Protein AF-A0A7S2AAQ1-F1 (afdb_monomer)

Sequence (110 aa):
DGYSIRCPIGEARITGPGEYGRLRVPYVIHAVGPDYYNHRKDPGEGDDLLRSAYVQTLAKARDAKLEAVAFCLLSSGVFRGRMSLRHVLRIGMEAVATFGGYGALREVHM

pLDDT: mean 95.28, std 8.69, range [46.72, 98.88]

Structure (mmCIF, N/CA/C/O backbone):
data_AF-A0A7S2AAQ1-F1
#
_entry.id   AF-A0A7S2AAQ1-F1
#
loop_
_atom_site.group_PDB
_atom_site.id
_atom_site.type_symbol
_atom_site.label_atom_id
_atom_site.label_alt_id
_atom_site.label_comp_id
_atom_site.label_asym_id
_atom_site.label_entity_id
_atom_site.label_seq_id
_atom_site.pdbx_PDB_ins_code
_atom_site.Cartn_x
_atom_site.Cartn_y
_atom_site.Cartn_z
_atom_site.occupancy
_atom_site.B_iso_or_equiv
_atom_site.auth_seq_id
_atom_site.auth_comp_id
_atom_site.auth_asym_id
_atom_site.auth_atom_id
_atom_site.pdbx_PDB_model_num
ATOM 1 N N . ASP A 1 1 ? -24.323 10.564 -2.253 1.00 46.72 1 ASP A N 1
ATOM 2 C CA . ASP A 1 1 ? -24.147 10.094 -3.648 1.00 46.72 1 ASP A CA 1
ATOM 3 C C . ASP A 1 1 ? -22.661 9.857 -3.941 1.00 46.72 1 ASP A C 1
ATOM 5 O O . ASP A 1 1 ? -22.019 10.583 -4.683 1.00 46.72 1 ASP A O 1
ATOM 9 N N . GLY A 1 2 ? -22.085 8.814 -3.326 1.00 49.41 2 GLY A N 1
ATOM 10 C CA . GLY A 1 2 ? -20.641 8.505 -3.331 1.00 49.41 2 GLY A CA 1
ATOM 11 C C . GLY A 1 2 ? -20.061 7.987 -4.656 1.00 49.41 2 GLY A C 1
ATOM 12 O O . GLY A 1 2 ? -19.091 7.238 -4.641 1.00 49.41 2 GLY A O 1
ATOM 13 N N . TYR A 1 3 ? -20.649 8.365 -5.792 1.00 53.25 3 TYR A N 1
ATOM 14 C CA . TYR A 1 3 ? -20.307 7.874 -7.130 1.00 53.25 3 TYR A CA 1
ATOM 15 C C . TYR A 1 3 ? -19.160 8.640 -7.826 1.00 53.25 3 TYR A C 1
ATOM 17 O O . TYR A 1 3 ? -18.916 8.391 -9.004 1.00 53.25 3 TYR A O 1
ATOM 25 N N . SER A 1 4 ? -18.429 9.549 -7.160 1.00 63.19 4 SER A N 1
ATOM 26 C CA . SER A 1 4 ? -17.462 10.421 -7.866 1.00 63.19 4 SER A CA 1
ATOM 27 C C . SER A 1 4 ? -16.061 10.581 -7.266 1.00 63.19 4 SER A C 1
ATOM 29 O O . SER A 1 4 ? -15.267 11.346 -7.814 1.00 63.19 4 SER A O 1
ATOM 31 N N . ILE A 1 5 ? -15.678 9.858 -6.209 1.00 78.62 5 ILE A N 1
ATOM 32 C CA . ILE A 1 5 ? -14.313 10.008 -5.675 1.00 78.62 5 ILE A CA 1
ATOM 33 C C . ILE A 1 5 ? -13.352 9.114 -6.462 1.00 78.62 5 ILE A C 1
ATOM 35 O O . ILE A 1 5 ? -13.204 7.924 -6.187 1.00 78.62 5 ILE A O 1
ATOM 39 N N . ARG A 1 6 ? -12.672 9.702 -7.452 1.00 89.88 6 ARG A N 1
ATOM 40 C CA . ARG A 1 6 ? -11.519 9.073 -8.108 1.00 89.88 6 ARG A CA 1
ATOM 41 C C . ARG A 1 6 ? -10.386 8.883 -7.088 1.00 89.88 6 ARG A C 1
ATOM 43 O O . ARG A 1 6 ? -10.122 9.764 -6.269 1.00 89.88 6 ARG A O 1
ATOM 50 N N . CYS A 1 7 ? -9.704 7.743 -7.167 1.00 95.38 7 CYS A N 1
ATOM 51 C CA . CYS A 1 7 ? -8.442 7.495 -6.472 1.00 95.38 7 CYS A CA 1
ATOM 52 C C . CYS A 1 7 ? -7.304 7.564 -7.502 1.00 95.38 7 CYS A C 1
ATOM 54 O O . CYS A 1 7 ? -7.252 6.692 -8.373 1.00 95.38 7 CYS A O 1
ATOM 56 N N . PRO A 1 8 ? -6.446 8.598 -7.464 1.00 96.94 8 PRO A N 1
ATOM 57 C CA . PRO A 1 8 ? -5.282 8.693 -8.342 1.00 96.94 8 PRO A CA 1
ATOM 58 C C . PRO A 1 8 ? -4.274 7.557 -8.121 1.00 96.94 8 PRO A C 1
ATOM 60 O O . PRO A 1 8 ? -4.272 6.907 -7.074 1.00 96.94 8 PRO A O 1
ATOM 63 N N . ILE A 1 9 ? -3.403 7.340 -9.110 1.00 98.12 9 ILE A N 1
ATOM 64 C CA . ILE A 1 9 ? -2.273 6.409 -9.000 1.00 98.12 9 ILE A CA 1
ATOM 65 C C . ILE A 1 9 ? -1.338 6.899 -7.888 1.00 98.12 9 ILE A C 1
ATOM 67 O O . ILE A 1 9 ? -1.084 8.094 -7.767 1.00 98.12 9 ILE A O 1
ATOM 71 N N . GLY A 1 10 ? -0.844 5.976 -7.070 1.00 98.50 10 GLY A N 1
ATOM 72 C CA . GLY A 1 10 ? -0.033 6.276 -5.896 1.00 98.50 10 GLY A CA 1
ATOM 73 C C . GLY A 1 10 ? -0.841 6.673 -4.663 1.00 98.50 10 GLY A C 1
ATOM 74 O O . GLY A 1 10 ? -0.259 6.911 -3.612 1.00 98.50 10 GLY A O 1
ATOM 75 N N . GLU A 1 11 ? -2.172 6.720 -4.744 1.00 98.50 11 GLU A N 1
ATOM 76 C CA . GLU A 1 11 ? -3.027 7.064 -3.612 1.00 98.50 11 GLU A CA 1
ATOM 77 C C . GLU A 1 11 ? -3.864 5.885 -3.106 1.00 98.50 11 GLU A C 1
ATOM 79 O O . GLU A 1 11 ? -3.964 4.824 -3.730 1.00 98.50 11 GLU A O 1
ATOM 84 N N . ALA A 1 12 ? -4.498 6.110 -1.951 1.00 98.25 12 ALA A N 1
ATOM 85 C CA . ALA A 1 12 ? -5.474 5.211 -1.360 1.00 98.25 12 ALA A CA 1
ATOM 86 C C . ALA A 1 12 ? -6.726 5.956 -0.858 1.00 98.25 12 ALA A C 1
ATOM 88 O O . ALA A 1 12 ? -6.670 7.119 -0.428 1.00 98.25 12 ALA A O 1
ATOM 89 N N . ARG A 1 13 ? -7.871 5.268 -0.879 1.00 97.44 13 ARG A N 1
ATOM 90 C CA . ARG A 1 13 ? -9.147 5.696 -0.281 1.00 97.44 13 ARG A CA 1
ATOM 91 C C . ARG A 1 13 ? -9.683 4.590 0.614 1.00 97.44 13 ARG A C 1
ATOM 93 O O . ARG A 1 13 ? -9.548 3.420 0.290 1.00 97.44 13 ARG A O 1
ATOM 100 N N . ILE A 1 14 ? -10.301 4.954 1.729 1.00 96.94 14 ILE A N 1
ATOM 101 C CA . ILE A 1 14 ? -10.876 3.996 2.675 1.00 96.94 14 ILE A CA 1
ATOM 102 C C . ILE A 1 14 ? -12.398 4.059 2.614 1.00 96.94 14 ILE A C 1
ATOM 104 O O . ILE A 1 14 ? -12.975 5.141 2.521 1.00 96.94 14 ILE A O 1
ATOM 108 N N . THR A 1 15 ? -13.039 2.899 2.670 1.00 95.88 15 THR A N 1
ATOM 109 C CA . THR A 1 15 ? -14.481 2.771 2.864 1.00 95.88 15 THR A CA 1
ATOM 110 C C . THR A 1 15 ? -14.749 2.016 4.164 1.00 95.88 15 THR A C 1
ATOM 112 O O . THR A 1 15 ? -14.014 1.090 4.517 1.00 95.88 15 THR A O 1
ATOM 115 N N . GLY A 1 16 ? -15.827 2.376 4.864 1.00 94.88 16 GLY A N 1
ATOM 116 C CA . GLY A 1 16 ? -16.247 1.771 6.133 1.00 94.88 16 GLY A CA 1
ATOM 117 C C . GLY A 1 16 ? -16.398 2.797 7.269 1.00 94.88 16 GLY A C 1
ATOM 118 O O . GLY A 1 16 ? -16.172 3.987 7.036 1.00 94.88 16 GLY A O 1
ATOM 119 N N . PRO A 1 17 ? -16.768 2.355 8.485 1.00 94.88 17 PRO A N 1
ATOM 120 C CA . PRO A 1 17 ? -17.029 0.960 8.847 1.00 94.88 17 PRO A CA 1
ATOM 121 C C . PRO A 1 17 ? -18.283 0.403 8.144 1.00 94.88 17 PRO A C 1
ATOM 123 O O . PRO A 1 17 ? -19.233 1.143 7.904 1.00 94.88 17 PRO A O 1
ATOM 126 N N . GLY A 1 18 ? -18.289 -0.880 7.772 1.00 93.50 18 GLY A N 1
ATOM 127 C CA . GLY A 1 18 ? -19.425 -1.526 7.099 1.00 93.50 18 GLY A CA 1
ATOM 128 C C . GLY A 1 18 ? -19.243 -3.032 6.887 1.00 93.50 18 GLY A C 1
ATOM 129 O O . GLY A 1 18 ? -18.264 -3.613 7.347 1.00 93.50 18 GLY A O 1
ATOM 130 N N . GLU A 1 19 ? -20.180 -3.666 6.175 1.00 93.06 19 GLU A N 1
ATOM 131 C CA . GLU A 1 19 ? -20.138 -5.102 5.866 1.00 93.06 19 GLU A CA 1
ATOM 132 C C . GLU A 1 19 ? -19.607 -5.366 4.450 1.00 93.06 19 GLU A C 1
ATOM 134 O O . GLU A 1 19 ? -20.238 -5.017 3.454 1.00 93.06 19 GLU A O 1
ATOM 139 N N . TYR A 1 20 ? -18.464 -6.047 4.347 1.00 94.25 20 TYR A N 1
ATOM 140 C CA . TYR A 1 20 ? -17.830 -6.398 3.067 1.00 94.25 20 TYR A CA 1
ATOM 141 C C . TYR A 1 20 ? -18.029 -7.873 2.701 1.00 94.25 20 TYR A C 1
ATOM 143 O O . TYR A 1 20 ? -17.088 -8.596 2.359 1.00 94.25 20 TYR A O 1
ATOM 151 N N . GLY A 1 21 ? -19.275 -8.342 2.797 1.00 91.38 21 GLY A N 1
ATOM 152 C CA . GLY A 1 21 ? -19.670 -9.704 2.445 1.00 91.38 21 GLY A CA 1
ATOM 153 C C . GLY A 1 21 ? -18.784 -10.768 3.100 1.00 91.38 21 GLY A C 1
ATOM 154 O O . GLY A 1 21 ? -18.609 -10.807 4.316 1.00 91.38 21 GLY A O 1
ATOM 155 N N . ARG A 1 22 ? -18.185 -11.640 2.279 1.00 95.50 22 ARG A N 1
ATOM 156 C CA . ARG A 1 22 ? -17.345 -12.748 2.767 1.00 95.50 22 ARG A CA 1
ATOM 157 C C . ARG A 1 22 ? -15.964 -12.324 3.273 1.00 95.50 22 ARG A C 1
ATOM 159 O O . ARG A 1 22 ? -15.288 -13.169 3.850 1.00 95.50 22 ARG A O 1
ATOM 166 N N . LEU A 1 23 ? -15.549 -11.066 3.085 1.00 93.25 23 LEU A N 1
ATOM 167 C CA . LEU A 1 23 ? -14.254 -10.593 3.586 1.00 93.25 23 LEU A CA 1
ATOM 168 C C . LEU A 1 23 ? -14.232 -10.488 5.114 1.00 93.25 23 LEU A C 1
ATOM 170 O O . LEU A 1 23 ? -13.161 -10.597 5.695 1.00 93.25 23 LEU A O 1
ATOM 174 N N . ARG A 1 24 ? -15.398 -10.322 5.765 1.00 93.19 24 ARG A N 1
ATOM 175 C CA . ARG A 1 24 ? -15.526 -10.237 7.235 1.00 93.19 24 ARG A CA 1
ATOM 176 C C . ARG A 1 24 ? -14.595 -9.191 7.871 1.00 93.19 24 ARG A C 1
ATOM 178 O O . ARG A 1 24 ? -14.122 -9.372 8.987 1.00 93.19 24 ARG A O 1
ATOM 185 N N . VAL A 1 25 ? -14.355 -8.093 7.160 1.00 95.75 25 VAL A N 1
ATOM 186 C CA . VAL A 1 25 ? -13.596 -6.933 7.642 1.00 95.75 25 VAL A CA 1
ATOM 187 C C . VAL A 1 25 ? -14.523 -5.725 7.762 1.00 95.75 25 VAL A C 1
ATOM 189 O O . VAL A 1 25 ? -15.461 -5.624 6.972 1.00 95.75 25 VAL A O 1
ATOM 192 N N . PRO A 1 26 ? -14.274 -4.801 8.705 1.00 95.00 26 PRO A N 1
ATOM 193 C CA . PRO A 1 26 ? -15.071 -3.584 8.843 1.00 95.00 26 PRO A CA 1
ATOM 194 C C . PRO A 1 26 ? -14.666 -2.476 7.860 1.00 95.00 26 PRO A C 1
ATOM 196 O O . PRO A 1 26 ? -15.464 -1.580 7.602 1.00 95.00 26 PRO A O 1
ATOM 199 N N . TYR A 1 27 ? -13.452 -2.520 7.300 1.00 98.00 27 TYR A N 1
ATOM 200 C CA . TYR A 1 27 ? -12.929 -1.514 6.371 1.00 98.00 27 TYR A CA 1
ATOM 201 C C . TYR A 1 27 ? -12.277 -2.164 5.154 1.00 98.00 27 TYR A C 1
ATOM 203 O O . TYR A 1 27 ? -11.666 -3.226 5.263 1.00 98.00 27 TYR A O 1
ATOM 211 N N . VAL A 1 28 ? -12.345 -1.475 4.015 1.00 97.69 28 VAL A N 1
ATOM 212 C CA . VAL A 1 28 ? -11.540 -1.783 2.826 1.00 97.69 28 VAL A CA 1
ATOM 213 C C . VAL A 1 28 ? -10.795 -0.525 2.410 1.00 97.69 28 VAL A C 1
ATOM 215 O O . VAL A 1 28 ? -11.384 0.553 2.307 1.00 97.69 28 VAL A O 1
ATOM 218 N N . ILE A 1 29 ? -9.491 -0.664 2.175 1.00 98.06 29 ILE A N 1
ATOM 219 C CA . ILE A 1 29 ? -8.653 0.406 1.640 1.00 98.06 29 ILE A CA 1
ATOM 220 C C . ILE A 1 29 ? -8.367 0.091 0.173 1.00 98.06 29 ILE A C 1
ATOM 222 O O . ILE A 1 29 ? -7.747 -0.915 -0.158 1.00 98.06 29 ILE A O 1
ATOM 226 N N . HIS A 1 30 ? -8.853 0.959 -0.706 1.00 97.62 30 HIS A N 1
ATOM 227 C CA . HIS A 1 30 ? -8.692 0.893 -2.152 1.00 97.62 30 HIS A CA 1
ATOM 228 C C . HIS A 1 30 ? -7.439 1.675 -2.529 1.00 97.62 30 HIS A C 1
ATOM 230 O O . HIS A 1 30 ? -7.455 2.905 -2.496 1.00 97.62 30 HIS A O 1
ATOM 236 N N . ALA A 1 31 ? -6.359 0.969 -2.851 1.00 98.31 31 ALA A N 1
ATOM 237 C CA . ALA A 1 31 ? -5.083 1.554 -3.253 1.00 98.31 31 ALA A CA 1
ATOM 238 C C . ALA A 1 31 ? -4.841 1.349 -4.750 1.00 98.31 31 ALA A C 1
ATOM 240 O O . ALA A 1 31 ? -5.111 0.270 -5.282 1.00 98.31 31 ALA A O 1
ATOM 241 N N . VAL A 1 32 ? -4.314 2.367 -5.428 1.00 98.25 32 VAL A N 1
ATOM 242 C CA . VAL A 1 32 ? -4.066 2.318 -6.874 1.00 98.25 32 VAL A CA 1
ATOM 243 C C . VAL A 1 32 ? -2.564 2.365 -7.130 1.00 98.25 32 VAL A C 1
ATOM 245 O O . VAL A 1 32 ? -1.949 3.423 -7.066 1.00 98.25 32 VAL A O 1
ATOM 248 N N . GLY A 1 33 ? -1.965 1.208 -7.414 1.00 98.25 33 GLY A N 1
ATOM 249 C CA . GLY A 1 33 ? -0.577 1.124 -7.881 1.00 98.25 33 GLY A CA 1
ATOM 250 C C . GLY A 1 33 ? -0.429 1.508 -9.364 1.00 98.25 33 GLY A C 1
ATOM 251 O O . GLY A 1 33 ? -1.434 1.611 -10.074 1.00 98.25 33 GLY A O 1
ATOM 252 N N . PRO A 1 34 ? 0.804 1.720 -9.855 1.00 98.44 34 PRO A N 1
ATOM 253 C CA . PRO A 1 34 ? 1.074 2.057 -11.253 1.00 98.44 34 PRO A CA 1
ATOM 254 C C . PRO A 1 34 ? 0.702 0.926 -12.214 1.00 98.44 34 PRO A C 1
ATOM 256 O O . PRO A 1 34 ? 0.820 -0.258 -11.882 1.00 98.44 34 PRO A O 1
ATOM 259 N N . ASP A 1 35 ? 0.362 1.311 -13.442 1.00 98.06 35 ASP A N 1
ATOM 260 C CA . ASP A 1 35 ? 0.445 0.446 -14.616 1.00 98.06 35 ASP A CA 1
ATOM 261 C C . ASP A 1 35 ? 1.822 0.602 -15.275 1.00 98.06 35 ASP A C 1
ATOM 263 O O . ASP A 1 35 ? 2.086 1.569 -15.992 1.00 98.06 35 ASP A O 1
ATOM 267 N N . TYR A 1 36 ? 2.711 -0.370 -15.059 1.00 98.06 36 TYR A N 1
ATOM 268 C CA . TYR A 1 36 ? 4.079 -0.332 -15.583 1.00 98.06 36 TYR A CA 1
ATOM 269 C C . TYR A 1 36 ? 4.160 -0.390 -17.115 1.00 98.06 36 TYR A C 1
ATOM 271 O O . TYR A 1 36 ? 5.229 -0.122 -17.669 1.00 98.06 36 TYR A O 1
ATOM 279 N N . TYR A 1 37 ? 3.076 -0.702 -17.837 1.00 96.75 37 TYR A N 1
ATOM 280 C CA . TYR A 1 37 ? 3.05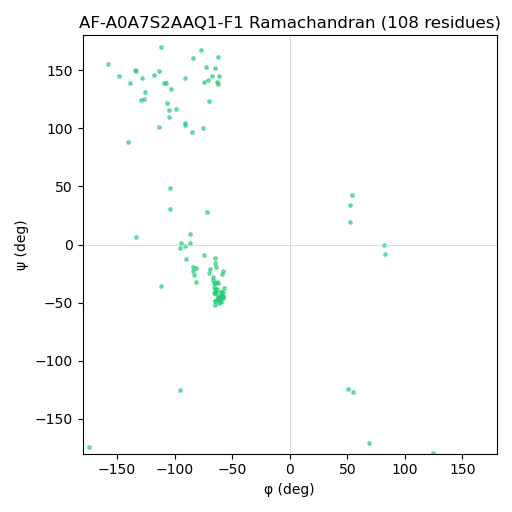8 -0.520 -19.291 1.00 96.75 37 TYR A CA 1
ATOM 281 C C . TYR A 1 37 ? 3.122 0.963 -19.687 1.00 96.75 37 TYR A C 1
ATOM 283 O O . TYR A 1 37 ? 3.735 1.280 -20.712 1.00 96.75 37 TYR A O 1
ATOM 291 N N . ASN A 1 38 ? 2.583 1.861 -18.855 1.00 96.56 38 ASN A N 1
ATOM 292 C CA . ASN A 1 38 ? 2.620 3.310 -19.070 1.00 96.56 38 ASN A CA 1
ATOM 293 C C . ASN A 1 38 ? 3.925 3.955 -18.571 1.00 96.56 38 ASN A C 1
ATOM 295 O O . ASN A 1 38 ? 4.312 5.003 -19.076 1.00 96.56 38 ASN A O 1
ATOM 299 N N . HIS A 1 39 ? 4.669 3.279 -17.689 1.00 94.81 39 HIS A N 1
ATOM 300 C CA . HIS A 1 39 ? 5.965 3.736 -17.160 1.00 94.81 39 HIS A CA 1
ATOM 301 C C . HIS A 1 39 ? 7.164 2.995 -17.783 1.00 94.81 39 HIS A C 1
ATOM 303 O O . HIS A 1 39 ? 8.203 2.793 -17.164 1.00 94.81 39 HIS A O 1
ATOM 309 N N . ARG A 1 40 ? 7.057 2.551 -19.044 1.00 90.94 40 ARG A N 1
ATOM 310 C CA . ARG A 1 40 ? 8.133 1.780 -19.705 1.00 90.94 40 ARG A CA 1
ATOM 311 C C . ARG A 1 40 ? 9.414 2.571 -19.962 1.00 90.94 40 ARG A C 1
ATOM 313 O O . ARG A 1 40 ? 10.467 1.953 -20.097 1.00 90.94 40 ARG A O 1
ATOM 320 N N . LYS A 1 41 ? 9.306 3.891 -20.132 1.00 92.06 41 LYS A N 1
ATOM 321 C CA . LYS A 1 41 ? 10.451 4.776 -20.402 1.00 92.06 41 LYS A CA 1
ATOM 322 C C . LYS A 1 41 ? 11.204 5.138 -19.125 1.00 92.06 41 LYS A C 1
ATOM 324 O O . LYS A 1 41 ? 12.417 5.283 -19.182 1.00 92.06 41 LYS A O 1
ATOM 329 N N . ASP A 1 42 ? 10.483 5.229 -18.014 1.00 94.62 42 ASP A N 1
ATOM 330 C CA . ASP A 1 42 ? 11.032 5.488 -16.691 1.00 94.62 42 ASP A CA 1
ATOM 331 C C . ASP A 1 42 ? 10.302 4.624 -15.648 1.00 94.62 42 ASP A C 1
ATOM 333 O O . ASP A 1 42 ? 9.285 5.034 -15.088 1.00 94.62 42 ASP A O 1
ATOM 337 N N . PRO A 1 43 ? 10.782 3.392 -15.402 1.00 93.88 43 PRO A N 1
ATOM 338 C CA . PRO A 1 43 ? 10.202 2.526 -14.383 1.00 93.88 43 PRO A CA 1
ATOM 339 C C . PRO A 1 43 ? 10.339 3.080 -12.958 1.00 93.88 43 PRO A C 1
ATOM 341 O O . PRO A 1 43 ? 9.591 2.640 -12.088 1.00 93.88 43 PRO A O 1
ATOM 344 N N . GLY A 1 44 ? 11.263 4.022 -12.719 1.00 97.88 44 GLY A N 1
ATOM 345 C CA . GLY A 1 44 ? 11.488 4.628 -11.406 1.00 97.88 44 GLY A CA 1
ATOM 346 C C . GLY A 1 44 ? 10.281 5.431 -10.929 1.00 97.88 44 GLY A C 1
ATOM 347 O O . GLY A 1 44 ? 9.855 5.267 -9.791 1.00 97.88 44 GLY A O 1
ATOM 348 N N . GLU A 1 45 ? 9.644 6.188 -11.827 1.00 98.12 45 GLU A N 1
ATOM 349 C CA . GLU A 1 45 ? 8.376 6.875 -11.537 1.00 98.12 45 GLU A CA 1
ATOM 350 C C . GLU A 1 45 ? 7.284 5.883 -11.095 1.00 98.12 45 GLU A C 1
ATOM 352 O O . GLU A 1 45 ? 6.544 6.124 -10.141 1.00 98.12 45 GLU A O 1
ATOM 357 N N . GLY A 1 46 ? 7.212 4.723 -11.757 1.00 98.38 46 GLY A N 1
ATOM 358 C CA . GLY A 1 46 ? 6.314 3.641 -11.364 1.00 98.38 46 GLY A CA 1
ATOM 359 C C . GLY A 1 46 ? 6.638 3.108 -9.967 1.00 98.38 46 GLY A C 1
ATOM 360 O O . GLY A 1 46 ? 5.741 2.955 -9.141 1.00 98.38 46 GLY A O 1
ATOM 361 N N . ASP A 1 47 ? 7.913 2.866 -9.670 1.00 98.69 47 ASP A N 1
ATOM 362 C CA . ASP A 1 47 ? 8.352 2.392 -8.354 1.00 98.69 47 ASP A CA 1
ATOM 363 C C . ASP A 1 47 ? 7.979 3.376 -7.230 1.00 98.69 47 ASP A C 1
ATOM 365 O O . ASP A 1 47 ? 7.492 2.949 -6.177 1.00 98.69 47 ASP A O 1
ATOM 369 N N . ASP A 1 48 ? 8.133 4.681 -7.468 1.00 98.75 48 ASP A N 1
ATOM 370 C CA . ASP A 1 48 ? 7.753 5.736 -6.524 1.00 98.75 48 ASP A CA 1
ATOM 371 C C . ASP A 1 48 ? 6.236 5.793 -6.308 1.00 98.75 48 ASP A C 1
ATOM 373 O O . ASP A 1 48 ? 5.766 5.873 -5.168 1.00 98.75 48 ASP A O 1
ATOM 377 N N . LEU A 1 49 ? 5.447 5.661 -7.378 1.00 98.75 49 LEU A N 1
ATOM 378 C CA . LEU A 1 49 ? 3.988 5.565 -7.293 1.00 98.75 49 LEU A CA 1
ATOM 379 C C . LEU A 1 49 ? 3.543 4.298 -6.549 1.00 98.75 49 LEU A C 1
ATOM 381 O O . LEU A 1 49 ? 2.636 4.358 -5.719 1.00 98.75 49 LEU A O 1
ATOM 385 N N . LEU A 1 50 ? 4.187 3.153 -6.790 1.00 98.81 50 LEU A N 1
ATOM 386 C CA . LEU A 1 50 ? 3.891 1.908 -6.078 1.00 98.81 50 LEU A CA 1
ATOM 387 C C . LEU A 1 50 ? 4.183 2.062 -4.582 1.00 98.81 50 LEU A C 1
ATOM 389 O O . LEU A 1 50 ? 3.336 1.726 -3.753 1.00 98.81 50 LEU A O 1
ATOM 393 N N . ARG A 1 51 ? 5.347 2.623 -4.233 1.00 98.88 51 ARG A N 1
ATOM 394 C CA . ARG A 1 51 ? 5.722 2.929 -2.846 1.00 98.88 51 ARG A CA 1
ATOM 395 C C . ARG A 1 51 ? 4.707 3.863 -2.192 1.00 98.88 51 ARG A C 1
ATOM 397 O O . ARG A 1 51 ? 4.263 3.592 -1.076 1.00 98.88 51 ARG A O 1
ATOM 404 N N . SER A 1 52 ? 4.305 4.918 -2.899 1.00 98.81 52 SER A N 1
ATOM 405 C CA . SER A 1 52 ? 3.305 5.875 -2.426 1.00 98.81 52 SER A CA 1
ATOM 406 C C . SER A 1 52 ? 1.966 5.192 -2.129 1.00 98.81 52 SER A C 1
ATOM 408 O O . SER A 1 52 ? 1.421 5.375 -1.043 1.00 98.81 52 SER A O 1
ATOM 410 N N . ALA A 1 53 ? 1.483 4.297 -3.000 1.00 98.81 53 ALA A N 1
ATOM 411 C CA . ALA A 1 53 ? 0.224 3.577 -2.776 1.00 98.81 53 ALA A CA 1
ATOM 412 C C . ALA A 1 53 ? 0.235 2.735 -1.481 1.00 98.81 53 ALA A C 1
ATOM 414 O O . ALA A 1 53 ? -0.748 2.736 -0.730 1.00 98.81 53 ALA A O 1
ATOM 415 N N . TYR A 1 54 ? 1.349 2.060 -1.175 1.00 98.75 54 TYR A N 1
ATOM 416 C CA . TYR A 1 54 ? 1.528 1.340 0.094 1.00 98.75 54 TYR A CA 1
ATOM 417 C C . TYR A 1 54 ? 1.541 2.288 1.303 1.00 98.75 54 TYR A C 1
ATOM 419 O O . TYR A 1 54 ? 0.804 2.069 2.268 1.00 98.75 54 TYR A O 1
ATOM 427 N N . VAL A 1 55 ? 2.327 3.368 1.242 1.00 98.69 55 VAL A N 1
ATOM 428 C CA . VAL A 1 55 ? 2.428 4.372 2.318 1.00 98.69 55 VAL A CA 1
ATOM 429 C C . VAL A 1 55 ? 1.070 5.021 2.592 1.00 98.69 55 VAL A C 1
ATOM 431 O O . VAL A 1 55 ? 0.630 5.095 3.739 1.00 98.69 55 VAL A O 1
ATOM 434 N N . GLN A 1 56 ? 0.354 5.426 1.545 1.00 98.69 56 GLN A N 1
ATOM 435 C CA . GLN A 1 56 ? -0.964 6.044 1.663 1.00 98.69 56 GLN A CA 1
ATOM 436 C C . GLN A 1 56 ? -2.001 5.063 2.219 1.00 98.69 56 GLN A C 1
ATOM 438 O O . GLN A 1 56 ? -2.873 5.470 2.987 1.00 98.69 56 GLN A O 1
ATOM 443 N N . THR A 1 57 ? -1.889 3.768 1.907 1.00 98.75 57 THR A N 1
ATOM 444 C CA . THR A 1 57 ? -2.736 2.728 2.513 1.00 98.75 57 THR A CA 1
ATOM 445 C C . THR A 1 57 ? -2.535 2.663 4.023 1.00 98.75 57 THR A C 1
ATOM 447 O O . THR A 1 57 ? -3.505 2.739 4.779 1.00 98.75 57 THR A O 1
ATOM 450 N N . LEU A 1 58 ? -1.283 2.586 4.478 1.00 98.62 58 LEU A N 1
ATOM 451 C CA . LEU A 1 58 ? -0.968 2.549 5.906 1.00 98.62 58 LEU A CA 1
ATOM 452 C C . LEU A 1 58 ? -1.353 3.854 6.618 1.00 98.62 58 LEU A C 1
ATOM 454 O O . LEU A 1 58 ? -1.809 3.808 7.759 1.00 98.62 58 LEU A O 1
ATOM 458 N N . ALA A 1 59 ? -1.263 5.003 5.942 1.00 98.50 59 ALA A N 1
ATOM 459 C CA . ALA A 1 59 ? -1.754 6.275 6.470 1.00 98.50 59 ALA A CA 1
ATOM 460 C C . ALA A 1 59 ? -3.273 6.246 6.701 1.00 98.50 59 ALA A C 1
ATOM 462 O O . ALA A 1 59 ? -3.728 6.629 7.776 1.00 98.50 59 ALA A O 1
ATOM 463 N N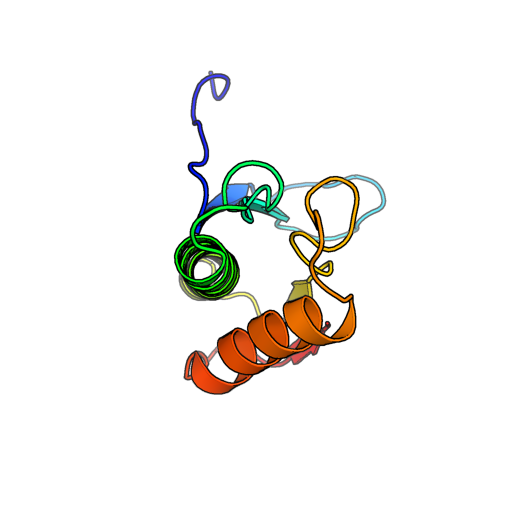 . LYS A 1 60 ? -4.063 5.711 5.758 1.00 98.50 60 LYS A N 1
ATOM 464 C CA . LYS A 1 60 ? -5.514 5.538 5.959 1.00 98.50 60 LYS A CA 1
ATOM 465 C C . LYS A 1 60 ? -5.838 4.550 7.076 1.00 98.50 60 LYS A C 1
ATOM 467 O O . LYS A 1 60 ? -6.764 4.798 7.844 1.00 98.50 60 LYS A O 1
ATOM 472 N N . ALA A 1 61 ? -5.065 3.474 7.200 1.00 98.50 61 ALA A N 1
ATOM 473 C CA . ALA A 1 61 ? -5.222 2.516 8.289 1.00 98.50 61 ALA A CA 1
ATOM 474 C C . ALA A 1 61 ? -4.917 3.149 9.660 1.00 98.50 61 ALA A C 1
ATOM 476 O O . ALA A 1 61 ? -5.678 2.960 10.607 1.00 98.50 61 ALA A O 1
ATOM 477 N N . ARG A 1 62 ? -3.865 3.974 9.747 1.00 98.50 62 ARG A N 1
ATOM 478 C CA . ARG A 1 62 ? -3.535 4.764 10.940 1.00 98.50 62 ARG A CA 1
ATOM 479 C C . ARG A 1 62 ? -4.657 5.720 11.314 1.00 98.50 62 ARG A C 1
ATOM 481 O O . ARG A 1 62 ? -5.054 5.758 12.476 1.00 98.50 62 ARG A O 1
ATOM 488 N N . ASP A 1 63 ? -5.154 6.491 10.350 1.00 97.94 63 ASP A N 1
ATOM 489 C CA . ASP A 1 63 ? -6.193 7.494 10.592 1.00 97.94 63 ASP A CA 1
ATOM 490 C C . ASP A 1 63 ? -7.493 6.828 11.098 1.00 97.94 63 ASP A C 1
ATOM 492 O O . ASP A 1 63 ? -8.182 7.378 11.957 1.00 97.94 63 ASP A O 1
ATOM 496 N N . ALA A 1 64 ? -7.777 5.602 10.641 1.00 97.75 64 ALA A N 1
ATOM 497 C CA . ALA A 1 64 ? -8.874 4.758 11.122 1.00 97.75 64 ALA A CA 1
ATOM 498 C C . ALA A 1 64 ? -8.525 3.880 12.346 1.00 97.75 64 ALA A C 1
ATOM 500 O O . ALA A 1 64 ? -9.382 3.136 12.819 1.00 97.75 64 ALA A O 1
ATOM 501 N N . LYS A 1 65 ? -7.296 3.973 12.876 1.00 97.81 65 LYS A N 1
ATOM 502 C CA . LYS A 1 65 ? -6.780 3.222 14.038 1.00 97.81 65 LYS A CA 1
ATOM 503 C C . LYS A 1 65 ? -6.928 1.698 13.912 1.00 97.81 65 LYS A C 1
ATOM 505 O O . LYS A 1 65 ? -7.316 1.034 14.870 1.00 97.81 65 LYS A O 1
ATOM 510 N N . LEU A 1 66 ? -6.637 1.142 12.737 1.00 98.06 66 LEU A N 1
ATOM 511 C CA . LEU A 1 66 ? -6.766 -0.298 12.490 1.00 98.06 66 LEU A CA 1
ATOM 512 C C . LEU A 1 66 ? -5.646 -1.098 13.169 1.00 98.06 66 LEU A C 1
ATOM 514 O O . LEU A 1 66 ? -4.485 -0.709 13.136 1.00 98.06 66 LEU A O 1
ATOM 518 N N . GLU A 1 67 ? -5.977 -2.250 13.749 1.00 98.19 67 GLU A N 1
ATOM 519 C CA . GLU A 1 67 ? -4.973 -3.103 14.403 1.00 98.19 67 GLU A CA 1
ATOM 520 C C . GLU A 1 67 ? -4.216 -4.012 13.428 1.00 98.19 67 GLU A C 1
ATOM 522 O O . GLU A 1 67 ? -3.075 -4.391 13.682 1.00 98.19 67 GLU A O 1
ATOM 527 N N . ALA A 1 68 ? -4.839 -4.349 12.302 1.00 98.12 68 ALA A N 1
ATOM 528 C CA . ALA A 1 68 ? -4.308 -5.276 11.316 1.00 98.12 68 ALA A CA 1
ATOM 529 C C . ALA A 1 68 ? -4.576 -4.760 9.902 1.00 98.12 68 ALA A C 1
ATOM 531 O O . ALA A 1 68 ? -5.668 -4.261 9.611 1.00 98.12 68 ALA A O 1
ATOM 532 N N . VAL A 1 69 ? -3.594 -4.905 9.011 1.00 98.31 69 VAL A N 1
ATOM 533 C CA . VAL A 1 69 ? -3.741 -4.585 7.583 1.00 98.31 69 VAL A CA 1
ATOM 534 C C . VAL A 1 69 ? -3.256 -5.765 6.753 1.00 98.31 69 VAL A C 1
ATOM 536 O O . VAL A 1 69 ? -2.117 -6.194 6.897 1.00 98.31 69 VAL A O 1
ATOM 539 N N . ALA A 1 70 ? -4.105 -6.279 5.865 1.00 98.12 70 ALA A N 1
ATOM 540 C CA . ALA A 1 70 ? -3.721 -7.292 4.889 1.00 98.12 70 ALA A CA 1
ATOM 541 C C . ALA A 1 70 ? -3.636 -6.662 3.497 1.00 98.12 70 ALA A C 1
ATOM 543 O O . ALA A 1 70 ? -4.615 -6.104 2.996 1.00 98.12 70 ALA A O 1
ATOM 544 N N . PHE A 1 71 ? -2.465 -6.750 2.879 1.00 98.31 71 PHE A N 1
ATOM 545 C CA . PHE A 1 71 ? -2.236 -6.310 1.515 1.00 98.31 71 PHE A CA 1
ATOM 546 C C . PHE A 1 71 ? -2.475 -7.460 0.542 1.00 98.31 71 PHE A C 1
ATOM 548 O O . PHE A 1 71 ? -2.123 -8.606 0.794 1.00 98.31 71 PHE A O 1
ATOM 555 N N . CYS A 1 72 ? -3.035 -7.133 -0.620 1.00 96.44 72 CYS A N 1
ATOM 556 C CA . 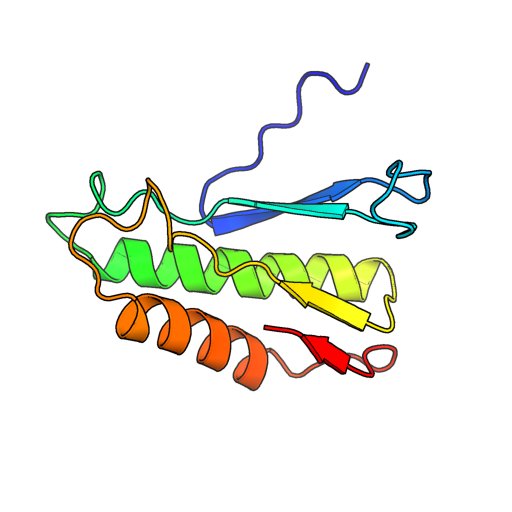CYS A 1 72 ? -2.684 -7.881 -1.818 1.00 96.44 72 CYS A CA 1
ATOM 557 C C . CYS A 1 72 ? -1.391 -7.291 -2.392 1.00 96.44 72 CYS A C 1
ATOM 559 O O . CYS A 1 72 ? -1.039 -6.139 -2.116 1.00 96.44 72 CYS A O 1
ATOM 561 N N . LEU A 1 73 ? -0.688 -8.051 -3.227 1.00 97.50 73 LEU A N 1
ATOM 562 C CA . LEU A 1 73 ? 0.523 -7.541 -3.853 1.00 97.50 73 LEU A CA 1
ATOM 563 C C . LEU A 1 73 ? 0.174 -6.557 -4.988 1.00 97.50 73 LEU A C 1
ATOM 565 O O . LEU A 1 73 ? -0.177 -6.968 -6.100 1.00 97.50 73 LEU A O 1
ATOM 569 N N . LEU A 1 74 ? 0.260 -5.255 -4.705 1.00 98.38 74 LEU A N 1
ATOM 570 C CA . LEU A 1 74 ? -0.126 -4.184 -5.627 1.00 98.38 74 LEU A CA 1
ATOM 571 C C . LEU A 1 74 ? 0.722 -4.213 -6.908 1.00 98.38 74 LEU A C 1
ATOM 573 O O . LEU A 1 74 ? 1.897 -4.574 -6.896 1.00 98.38 74 LEU A O 1
ATOM 577 N N . SER A 1 75 ? 0.095 -3.869 -8.037 1.00 98.12 75 SER A N 1
ATOM 578 C CA . SER A 1 75 ? 0.700 -3.881 -9.381 1.00 98.12 75 SER A CA 1
ATOM 579 C C . SER A 1 75 ? 1.384 -5.194 -9.789 1.00 98.12 75 SER A C 1
ATOM 581 O O . SER A 1 75 ? 2.177 -5.212 -10.724 1.00 98.12 75 SER A O 1
ATOM 583 N N . SER A 1 76 ? 1.068 -6.322 -9.144 1.00 97.50 76 SER A N 1
ATOM 584 C CA . SER A 1 76 ? 1.677 -7.615 -9.480 1.00 97.50 76 SER A CA 1
ATOM 585 C C . SER A 1 76 ? 0.925 -8.423 -10.531 1.00 97.50 76 SER A C 1
ATOM 587 O O . SER A 1 76 ? 1.473 -9.399 -11.032 1.00 97.50 76 SER A O 1
ATOM 589 N N . GLY A 1 77 ? -0.305 -8.044 -10.873 1.00 97.06 77 GLY A N 1
ATOM 590 C CA . GLY A 1 77 ? -1.125 -8.721 -11.877 1.00 97.06 77 GLY A CA 1
ATOM 591 C C . GLY A 1 77 ? -1.013 -8.078 -13.258 1.00 97.06 77 GLY A C 1
ATOM 592 O O . GLY A 1 77 ? 0.077 -7.892 -13.797 1.00 97.06 77 GLY A O 1
ATOM 593 N N . VAL A 1 78 ? -2.167 -7.703 -13.815 1.00 97.31 78 VAL A N 1
ATOM 594 C CA . VAL A 1 78 ? -2.294 -7.111 -15.160 1.00 97.31 78 VAL A CA 1
ATOM 595 C C . VAL A 1 78 ? -1.491 -5.820 -15.355 1.00 97.31 78 VAL A C 1
ATOM 597 O O . VAL A 1 78 ? -1.127 -5.511 -16.479 1.00 97.31 78 VAL A O 1
ATOM 600 N N . PHE A 1 79 ? -1.153 -5.107 -14.279 1.00 97.50 79 PHE A N 1
ATOM 601 C CA . PHE A 1 79 ? -0.408 -3.840 -14.303 1.00 97.50 79 PHE A CA 1
ATOM 602 C C . PHE A 1 79 ? 1.108 -3.982 -14.116 1.00 97.50 79 PHE A C 1
ATOM 604 O O . PHE A 1 79 ? 1.829 -2.987 -14.107 1.00 97.50 79 PHE A O 1
ATOM 611 N N . ARG A 1 80 ? 1.626 -5.209 -13.985 1.00 97.56 80 ARG A N 1
ATOM 612 C CA . ARG A 1 80 ? 3.047 -5.446 -13.681 1.00 97.56 80 ARG A CA 1
ATOM 613 C C . ARG A 1 80 ? 3.994 -5.085 -14.828 1.00 97.56 80 ARG A C 1
ATOM 615 O O . ARG A 1 80 ? 5.188 -4.878 -14.610 1.00 97.56 80 ARG A O 1
ATOM 622 N N . GLY A 1 81 ? 3.490 -5.015 -16.060 1.00 96.12 81 GLY A N 1
ATOM 623 C CA . GLY A 1 81 ? 4.314 -4.726 -17.228 1.00 96.12 81 GLY A CA 1
ATOM 624 C C . GLY A 1 81 ? 5.495 -5.696 -17.347 1.00 96.12 81 GLY A C 1
ATOM 625 O O . GLY A 1 81 ? 5.331 -6.914 -17.316 1.00 96.12 81 GLY A O 1
ATOM 626 N N . ARG A 1 82 ? 6.705 -5.138 -17.462 1.00 95.50 82 ARG A N 1
ATOM 627 C CA . ARG A 1 82 ? 7.967 -5.896 -17.550 1.00 95.50 82 ARG A CA 1
ATOM 628 C C . ARG A 1 82 ? 8.624 -6.164 -16.194 1.00 95.50 82 ARG A C 1
ATOM 630 O O . ARG A 1 82 ? 9.688 -6.777 -16.158 1.00 95.50 82 ARG A O 1
ATOM 637 N N . MET A 1 83 ? 8.041 -5.686 -15.096 1.00 98.06 83 MET A N 1
ATOM 638 C CA . MET A 1 83 ? 8.641 -5.844 -13.776 1.00 98.06 83 MET A CA 1
ATOM 639 C C . MET A 1 83 ? 8.559 -7.300 -13.318 1.00 98.06 83 MET A C 1
ATOM 641 O O . MET A 1 83 ? 7.569 -8.001 -13.544 1.00 98.06 83 MET A O 1
ATOM 645 N N . SER A 1 84 ? 9.610 -7.774 -12.649 1.00 98.00 84 SER A N 1
ATOM 646 C CA . SER A 1 84 ? 9.563 -9.093 -12.020 1.00 98.00 84 SER A CA 1
ATOM 647 C C . SER A 1 84 ? 8.669 -9.059 -10.778 1.00 98.00 84 SER A C 1
ATOM 649 O O . SER A 1 84 ? 8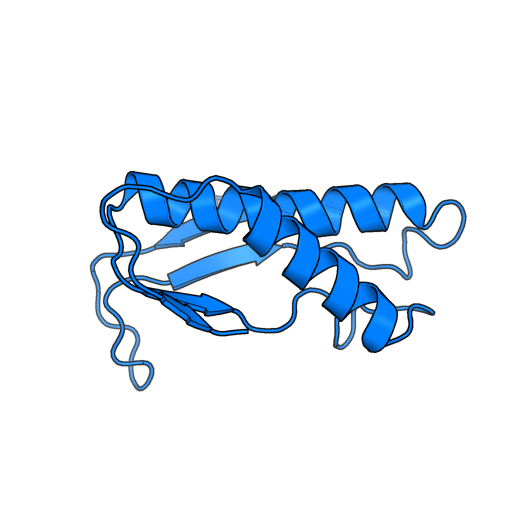.553 -8.032 -10.109 1.00 98.00 84 SER A O 1
ATOM 651 N N . LEU A 1 85 ? 8.076 -10.203 -10.420 1.00 98.00 85 LEU A N 1
ATOM 652 C CA . LEU A 1 85 ? 7.300 -10.325 -9.181 1.00 98.00 85 LEU A CA 1
ATOM 653 C C . LEU A 1 85 ? 8.143 -9.968 -7.944 1.00 98.00 85 LEU A C 1
ATOM 655 O O . LEU A 1 85 ? 7.665 -9.310 -7.027 1.00 98.00 85 LEU A O 1
ATOM 659 N N . ARG A 1 86 ? 9.425 -10.355 -7.954 1.00 98.38 86 ARG A N 1
ATOM 660 C CA . ARG A 1 86 ? 10.382 -10.037 -6.888 1.00 98.38 86 ARG A CA 1
ATOM 661 C C . ARG A 1 86 ? 10.617 -8.532 -6.755 1.00 98.38 86 ARG A C 1
ATOM 663 O O . ARG A 1 86 ? 10.758 -8.053 -5.637 1.00 98.38 86 ARG A O 1
ATOM 670 N N . HIS A 1 87 ? 10.661 -7.803 -7.870 1.00 98.44 87 HIS A N 1
ATOM 671 C CA . HIS A 1 87 ? 10.860 -6.352 -7.867 1.00 98.44 87 HIS A CA 1
ATOM 672 C C . HIS A 1 87 ? 9.692 -5.627 -7.196 1.00 98.44 87 HIS A C 1
ATOM 674 O O . HIS A 1 87 ? 9.912 -4.885 -6.244 1.00 98.44 87 HIS A O 1
ATOM 680 N N . VAL A 1 88 ? 8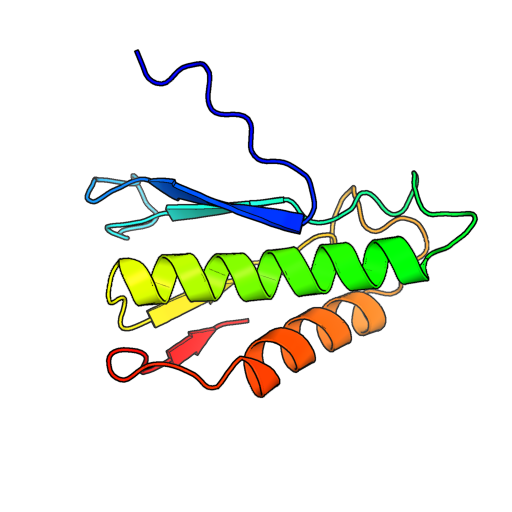.456 -5.913 -7.619 1.00 98.38 88 VAL A N 1
ATOM 681 C CA . VAL A 1 88 ? 7.262 -5.280 -7.027 1.00 98.38 88 VAL A CA 1
ATOM 682 C C . VAL A 1 88 ? 7.055 -5.690 -5.564 1.00 98.38 88 VAL A C 1
ATOM 684 O O . VAL A 1 88 ? 6.716 -4.847 -4.737 1.00 98.38 88 VAL A O 1
ATOM 687 N N . LEU A 1 89 ? 7.351 -6.950 -5.209 1.00 98.50 89 LEU A N 1
ATOM 688 C CA . LEU A 1 89 ? 7.340 -7.422 -3.819 1.00 98.50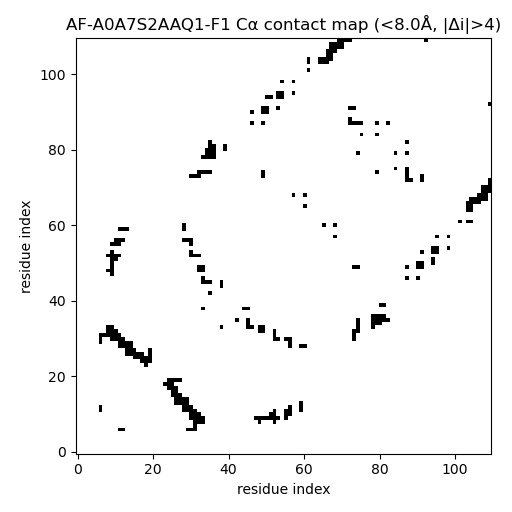 89 LEU A CA 1
ATOM 689 C C . LEU A 1 89 ? 8.334 -6.663 -2.945 1.00 98.50 89 LEU A C 1
ATOM 691 O O . LEU A 1 89 ? 7.976 -6.235 -1.851 1.00 98.50 89 LEU A O 1
ATOM 695 N N . ARG A 1 90 ? 9.567 -6.475 -3.426 1.00 98.62 90 ARG A N 1
ATOM 696 C CA . ARG A 1 90 ? 10.599 -5.739 -2.693 1.00 98.62 90 ARG A CA 1
ATOM 697 C C . ARG A 1 90 ? 10.139 -4.313 -2.376 1.00 98.62 90 ARG A C 1
ATOM 699 O O . ARG A 1 90 ? 10.284 -3.891 -1.237 1.00 98.62 90 ARG A O 1
ATOM 706 N N . ILE A 1 91 ? 9.544 -3.604 -3.338 1.00 98.69 91 ILE A N 1
ATOM 707 C CA . ILE A 1 91 ? 9.051 -2.231 -3.130 1.00 98.69 91 ILE A CA 1
ATOM 708 C C . ILE A 1 91 ? 7.951 -2.192 -2.066 1.00 98.69 91 ILE A C 1
ATOM 710 O O . ILE A 1 91 ? 8.014 -1.356 -1.165 1.00 98.69 91 ILE A O 1
ATOM 714 N N . GLY A 1 92 ? 6.979 -3.109 -2.136 1.00 98.50 92 GLY A N 1
ATOM 715 C CA . GLY A 1 92 ? 5.916 -3.208 -1.131 1.00 98.50 92 GLY A CA 1
ATOM 716 C C . GLY A 1 92 ? 6.459 -3.501 0.269 1.00 98.50 92 GLY A C 1
ATOM 717 O O . GLY A 1 92 ? 6.137 -2.786 1.216 1.00 98.50 92 GLY A O 1
ATOM 718 N N . MET A 1 93 ? 7.353 -4.489 0.390 1.00 98.31 93 MET A N 1
ATOM 719 C CA . MET A 1 93 ? 7.998 -4.843 1.661 1.00 98.31 93 MET A CA 1
ATOM 720 C C . MET A 1 93 ? 8.809 -3.684 2.244 1.00 98.31 93 MET A C 1
ATOM 722 O O . MET A 1 93 ? 8.708 -3.410 3.437 1.00 98.31 93 MET A O 1
ATOM 726 N N . GLU A 1 94 ? 9.597 -2.988 1.420 1.00 98.56 94 GLU A N 1
ATOM 727 C CA . GLU A 1 94 ? 10.352 -1.808 1.848 1.00 98.56 94 GLU A CA 1
ATOM 728 C C . GLU A 1 94 ? 9.416 -0.706 2.343 1.00 98.56 94 GLU A C 1
ATOM 730 O O . GLU A 1 94 ? 9.634 -0.175 3.426 1.00 98.56 94 GLU A O 1
ATOM 735 N N . ALA A 1 95 ? 8.359 -0.388 1.587 1.00 98.38 95 ALA A N 1
ATOM 736 C CA . ALA A 1 95 ? 7.396 0.644 1.962 1.00 98.38 95 ALA A CA 1
ATOM 737 C C . ALA A 1 95 ? 6.744 0.353 3.323 1.00 98.38 95 ALA A C 1
ATOM 739 O O . ALA A 1 95 ? 6.650 1.251 4.159 1.00 98.38 95 ALA A O 1
ATOM 740 N N . VAL A 1 96 ? 6.345 -0.903 3.560 1.00 98.06 96 VAL A N 1
ATOM 741 C CA . VAL A 1 96 ? 5.786 -1.349 4.844 1.00 98.06 96 VAL A CA 1
ATOM 742 C C . VAL A 1 96 ? 6.827 -1.250 5.960 1.00 98.06 96 VAL A C 1
ATOM 744 O O . VAL A 1 96 ? 6.542 -0.666 7.006 1.00 98.06 96 VAL A O 1
ATOM 747 N N . ALA A 1 97 ? 8.039 -1.765 5.739 1.00 96.94 97 ALA A N 1
ATOM 748 C CA . ALA A 1 97 ? 9.102 -1.779 6.743 1.00 96.94 97 ALA A CA 1
ATOM 749 C C . ALA A 1 97 ? 9.549 -0.367 7.164 1.00 96.94 97 ALA A C 1
ATOM 751 O O . ALA A 1 97 ? 9.908 -0.158 8.321 1.00 96.94 97 ALA A O 1
ATOM 752 N N . THR A 1 98 ? 9.507 0.612 6.253 1.00 97.44 98 THR A N 1
ATOM 753 C CA . THR A 1 98 ? 9.952 1.989 6.524 1.00 97.44 98 THR A CA 1
ATOM 754 C C . THR A 1 98 ? 8.837 2.948 6.945 1.00 97.44 98 THR A C 1
ATOM 756 O O . THR A 1 98 ? 9.128 4.101 7.245 1.00 97.44 98 THR A O 1
ATOM 759 N N . PHE A 1 99 ? 7.567 2.525 6.978 1.00 96.25 99 PHE A N 1
ATOM 760 C CA . PHE A 1 99 ? 6.430 3.420 7.259 1.00 96.25 99 PHE A CA 1
ATOM 761 C C . PHE A 1 99 ? 6.427 4.012 8.687 1.00 96.25 99 PHE A C 1
ATOM 763 O O . PHE A 1 99 ? 5.719 4.977 8.960 1.00 96.25 99 PHE A O 1
ATOM 770 N N . 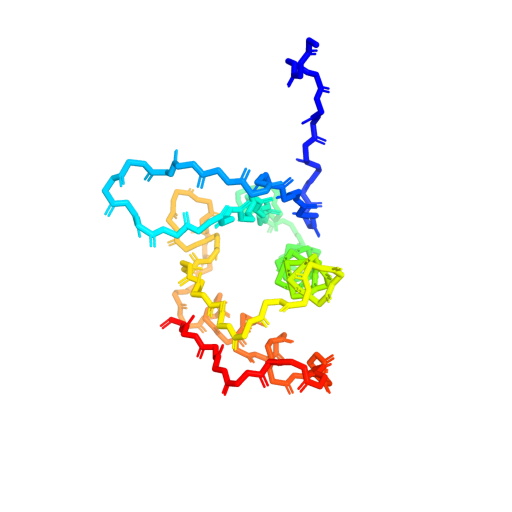GLY A 1 100 ? 7.209 3.450 9.615 1.00 9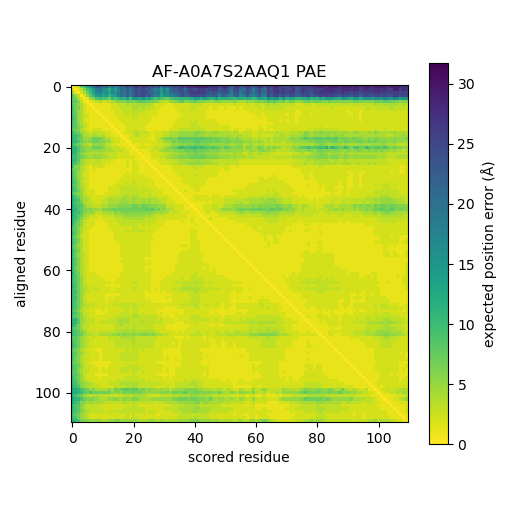2.44 100 GLY A N 1
ATOM 771 C CA . GLY A 1 100 ? 7.317 3.923 11.004 1.00 92.44 100 GLY A CA 1
ATOM 772 C C . GLY A 1 100 ? 6.212 3.419 11.943 1.00 92.44 100 GLY A C 1
ATOM 773 O O . GLY A 1 100 ? 6.325 3.581 13.155 1.00 92.44 100 GLY A O 1
ATOM 774 N N . GLY A 1 101 ? 5.182 2.756 11.406 1.00 92.62 101 GLY A N 1
ATOM 775 C CA . GLY A 1 101 ? 4.083 2.170 12.179 1.00 92.62 101 GLY A CA 1
ATOM 776 C C . GLY A 1 101 ? 3.167 3.207 12.843 1.00 92.62 101 GLY A C 1
ATOM 777 O O . GLY A 1 101 ? 3.223 4.403 12.564 1.00 92.62 101 GLY A O 1
ATOM 778 N N . TYR A 1 102 ? 2.264 2.737 13.703 1.00 97.50 102 TYR A N 1
ATOM 779 C CA . TYR A 1 102 ? 1.413 3.574 14.552 1.00 97.50 102 TYR A CA 1
ATOM 780 C C . TYR A 1 102 ? 0.914 2.768 15.752 1.00 97.50 102 TYR A C 1
ATOM 782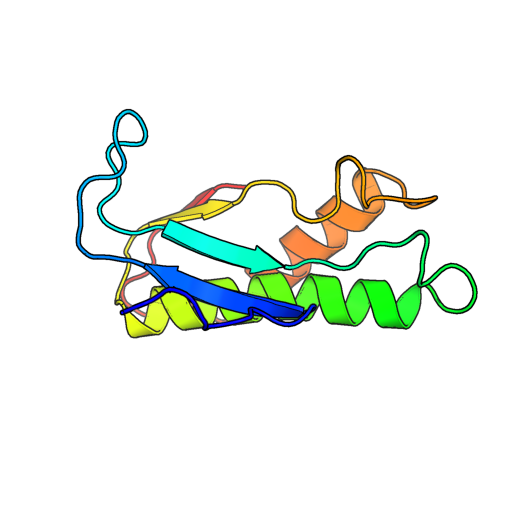 O O . TYR A 1 102 ? 0.834 1.549 15.675 1.00 97.50 102 TYR A O 1
ATOM 790 N N . GLY A 1 103 ? 0.564 3.434 16.858 1.00 96.69 103 GLY A N 1
ATOM 791 C CA . GLY A 1 103 ? 0.351 2.763 18.150 1.00 96.69 103 GLY A CA 1
ATOM 792 C C . GLY A 1 103 ? -0.734 1.676 18.180 1.00 96.69 103 GLY A C 1
ATOM 793 O O . GLY A 1 103 ? -0.652 0.779 19.009 1.00 96.69 103 GLY A O 1
ATOM 794 N N . ALA A 1 104 ? -1.726 1.738 17.287 1.00 97.62 104 ALA A N 1
ATOM 795 C CA . ALA A 1 104 ? -2.748 0.696 17.167 1.00 97.62 104 ALA A CA 1
ATOM 796 C C . ALA A 1 104 ? -2.305 -0.495 16.296 1.00 97.62 104 ALA A C 1
ATOM 798 O O . ALA A 1 104 ? -2.858 -1.575 16.455 1.00 97.62 104 ALA A O 1
ATOM 799 N N . LEU A 1 105 ? -1.332 -0.324 15.394 1.00 98.06 105 LEU A N 1
ATOM 800 C CA . LEU A 1 105 ? -0.928 -1.359 14.443 1.00 98.06 105 LEU A CA 1
ATOM 801 C C . LEU A 1 105 ? -0.210 -2.509 15.155 1.00 98.06 105 LEU A C 1
ATOM 803 O O . LEU A 1 105 ? 0.821 -2.306 15.794 1.00 98.06 105 LEU A O 1
ATOM 807 N N . ARG A 1 106 ? -0.725 -3.725 14.984 1.00 97.81 106 ARG A N 1
ATOM 808 C CA . ARG A 1 106 ? -0.189 -4.961 15.570 1.00 97.81 106 ARG A CA 1
ATOM 809 C C . ARG A 1 106 ? 0.390 -5.892 14.519 1.00 97.81 106 ARG A C 1
ATOM 811 O O . ARG A 1 106 ? 1.390 -6.550 14.783 1.00 97.81 106 ARG A O 1
ATOM 818 N N . GLU A 1 107 ? -0.218 -5.941 13.338 1.00 97.31 107 GLU A N 1
ATOM 819 C CA . GLU A 1 107 ? 0.189 -6.862 12.279 1.00 97.31 107 GLU A CA 1
ATOM 820 C C . GLU A 1 107 ? -0.034 -6.290 10.876 1.00 97.31 107 GLU A C 1
ATOM 822 O O . GLU A 1 107 ? -1.004 -5.577 10.601 1.00 97.31 107 GLU A O 1
ATOM 827 N N . VAL A 1 108 ? 0.883 -6.636 9.972 1.00 97.81 108 VAL A N 1
ATOM 828 C CA . VAL A 1 108 ? 0.738 -6.414 8.534 1.00 97.81 108 VAL A CA 1
ATOM 829 C C . VAL A 1 108 ? 0.954 -7.743 7.828 1.00 97.81 108 VAL A C 1
ATOM 831 O O . VAL A 1 108 ? 1.989 -8.381 8.013 1.00 97.81 108 VAL A O 1
ATOM 834 N N . HIS A 1 109 ? -0.016 -8.144 7.012 1.00 97.19 109 HIS A N 1
ATOM 835 C CA . HIS A 1 109 ? 0.052 -9.338 6.173 1.00 97.19 109 HIS A CA 1
ATOM 836 C C . HIS A 1 109 ? 0.324 -8.913 4.729 1.00 97.19 109 HIS A C 1
ATOM 838 O O . HIS A 1 109 ? -0.308 -7.975 4.237 1.00 97.19 109 HIS A O 1
ATOM 844 N N . MET A 1 110 ? 1.269 -9.583 4.073 1.00 91.75 110 MET A N 1
ATOM 845 C CA . MET A 1 110 ? 1.726 -9.316 2.702 1.00 91.75 110 MET A CA 1
ATOM 846 C C . MET A 1 110 ? 1.480 -10.522 1.803 1.00 91.75 110 MET A C 1
ATOM 848 O O . MET A 1 110 ? 1.719 -11.653 2.282 1.00 91.75 110 MET A O 1
#

InterPro domains:
  IPR002589 Macro domain [PF01661] (6-80)
  IPR002589 Macro domain [PS51154] (1-110)
  IPR043472 Macro domain-like [G3DSA:3.40.220.10] (2-110)
  IPR043472 Macro domain-like [SSF52949] (7-100)

Solvent-accessible surface area (backbone atoms only — not comparable to full-atom values): 6380 Å² total; per-residue (Å²): 131,89,85,72,81,81,70,55,74,21,27,44,45,76,48,66,84,49,86,53,72,91,70,76,40,50,62,52,72,55,57,28,40,35,52,32,68,82,23,68,92,47,54,63,63,31,53,54,26,36,30,34,10,49,43,37,38,52,50,53,37,53,77,69,57,39,44,66,48,77,49,75,76,65,37,62,64,95,31,22,55,88,59,52,70,68,57,50,48,49,44,50,52,50,30,63,74,68,62,77,75,50,97,53,54,76,49,76,46,118

Foldseek 3Di:
DPPDDDADQLAKDKDACDDPDPVPHRMDIHFHQAQVVVCVVPCPVRLNSLLSSLLNSQVVCVVVLPQEEEDDQHCQPNRVPPPDNVRSVVSNVVSVVPSVHHPNHNYYHD

Secondary structure (DSSP, 8-state):
--------TT-EEEE-SS--GGG--S-EEEE----TTTTSS-HHHHHHHHHHHHHHHHHHHHHTT-SEEE---TT-STT-TT--HHHHHHHHHHHHHHS---TT--EEE-

Mean predicted aligned error: 3.33 Å

Nearest PDB structures (foldseek):
  3q6z-assembly1_A  TM=8.695E-01  e=4.224E-06  Homo sapiens
  7h6j-assembly2_B  TM=8.454E-01  e=8.756E-06  Chikungunya virus
  6y4z-assembly2_B  TM=8.564E-01  e=2.073E-05  Escherichia coli K-12
  6r0g-assembly1_A  TM=8.164E-01  e=1.699E-05  Getah virus
  8rsi-assembly1_A  TM=8.159E-01  e=3.085E-05  Methanobrevibacter oralis

Organism: Trieres chinensis (NCBI:txid1514140)

Radius of gyration: 14.21 Å; Cα contacts (8 Å, |Δi|>4): 173; chains: 1; bounding box: 36×23×39 Å